Protein AF-A0A522UD66-F1 (afdb_monomer_lite)

Sequence (173 aa):
MNRLENFGANNTQENPAIEEVNELGNAEIRDMLASGNVVNEGDIITPEDFDAVRNRAAYLAANADTPVSTKSIILGAYVDRMEHIGKIGDEQLKAMSDEAIQSVYYVRNGYRLTDAEINMVRESNVPFSEWIKERASAKNGVKDVYVAVDKTENVIASGETPEDALKHAQGSR

Structure (mmCIF, N/CA/C/O backbone):
data_AF-A0A522UD66-F1
#
_entry.id   AF-A0A522UD66-F1
#
loop_
_atom_site.group_PDB
_atom_site.id
_atom_site.type_symbol
_atom_site.label_atom_id
_atom_site.label_alt_id
_atom_site.label_comp_id
_atom_site.label_asym_id
_atom_site.label_entity_id
_atom_site.label_seq_id
_atom_site.pdbx_PDB_ins_code
_atom_site.Cartn_x
_atom_site.Cartn_y
_atom_site.Cartn_z
_atom_site.occupancy
_atom_site.B_iso_or_equiv
_atom_site.auth_seq_id
_atom_site.auth_comp_id
_atom_site.auth_asym_id
_atom_site.auth_atom_id
_atom_site.pdbx_PDB_model_num
ATOM 1 N N . MET A 1 1 ? -8.951 -53.107 17.664 1.00 39.66 1 MET A N 1
ATOM 2 C CA . MET A 1 1 ? -7.810 -52.359 17.094 1.00 39.66 1 MET A CA 1
ATOM 3 C C . MET A 1 1 ? -8.338 -51.014 16.636 1.00 39.66 1 MET A C 1
ATOM 5 O O . MET A 1 1 ? -9.057 -50.965 15.650 1.00 39.66 1 MET A O 1
ATOM 9 N N . ASN A 1 2 ? -8.060 -49.963 17.407 1.00 40.09 2 ASN A N 1
ATOM 10 C CA . ASN A 1 2 ? -8.430 -48.589 17.079 1.00 40.09 2 ASN A CA 1
ATOM 11 C C . ASN A 1 2 ? -7.403 -48.021 16.094 1.00 40.09 2 ASN A C 1
ATOM 13 O O . ASN A 1 2 ? -6.212 -48.023 16.399 1.00 40.09 2 ASN A O 1
ATOM 17 N N . ARG A 1 3 ? -7.855 -47.505 14.951 1.00 41.53 3 ARG A N 1
ATOM 18 C CA . ARG A 1 3 ? -7.112 -46.509 14.174 1.00 41.53 3 ARG A CA 1
ATOM 19 C C . ARG A 1 3 ? -7.917 -45.220 14.228 1.00 41.53 3 ARG A C 1
ATOM 21 O O . ARG A 1 3 ? -8.869 -45.046 13.481 1.00 41.53 3 ARG A O 1
ATOM 28 N N . LEU A 1 4 ? -7.556 -44.369 15.183 1.00 45.88 4 LEU A N 1
ATOM 29 C CA . LEU A 1 4 ? -7.808 -42.940 15.085 1.00 45.88 4 LEU A CA 1
ATOM 30 C C . LEU A 1 4 ? -6.766 -42.416 14.099 1.00 45.88 4 LEU A C 1
ATOM 32 O O . LEU A 1 4 ? -5.570 -42.426 14.392 1.00 45.88 4 LEU A O 1
ATOM 36 N N . GLU A 1 5 ? -7.213 -42.056 12.903 1.00 45.75 5 GLU A N 1
ATOM 37 C CA . GLU A 1 5 ? -6.400 -41.290 11.973 1.00 45.75 5 GLU A CA 1
ATOM 38 C C . GLU A 1 5 ? -6.295 -39.871 12.529 1.00 45.75 5 GLU A C 1
ATOM 40 O O . GLU A 1 5 ? -7.250 -39.097 12.522 1.00 45.75 5 GLU A O 1
ATOM 45 N N . ASN A 1 6 ? -5.115 -39.577 13.074 1.00 38.38 6 ASN A N 1
ATOM 46 C CA . ASN A 1 6 ? -4.618 -38.228 13.291 1.00 38.38 6 ASN A CA 1
ATOM 47 C C . ASN A 1 6 ? -4.525 -37.560 11.911 1.00 38.38 6 ASN A C 1
ATOM 49 O O . ASN A 1 6 ? -3.497 -37.640 11.238 1.00 38.38 6 ASN A O 1
ATOM 53 N N . PHE A 1 7 ? -5.621 -36.946 11.464 1.00 41.59 7 PHE A N 1
ATOM 54 C CA . PHE A 1 7 ? -5.548 -35.951 10.406 1.00 41.59 7 PHE A CA 1
ATOM 55 C C . PHE A 1 7 ? -4.682 -34.810 10.921 1.00 41.59 7 PHE A C 1
ATOM 57 O O . PHE A 1 7 ? -4.890 -34.309 12.026 1.00 41.59 7 PHE A O 1
ATOM 64 N N . GLY A 1 8 ? -3.646 -34.516 10.139 1.00 35.25 8 GLY A N 1
ATOM 65 C CA . GLY A 1 8 ? -2.528 -33.673 10.509 1.00 35.25 8 GLY A CA 1
ATOM 66 C C . GLY A 1 8 ? -2.955 -32.405 11.229 1.00 35.25 8 GLY A C 1
ATOM 67 O O . GLY A 1 8 ? -3.799 -31.649 10.749 1.00 35.25 8 GLY A O 1
ATOM 68 N N . ALA A 1 9 ? -2.295 -32.159 12.357 1.00 37.31 9 ALA A N 1
ATOM 69 C CA . ALA A 1 9 ? -2.017 -30.809 12.795 1.00 37.31 9 ALA A CA 1
ATOM 70 C C . ALA A 1 9 ? -1.326 -30.104 11.620 1.00 37.31 9 ALA A C 1
ATOM 72 O O . ALA A 1 9 ? -0.122 -30.255 11.408 1.00 37.31 9 ALA A O 1
ATOM 73 N N . ASN A 1 10 ? -2.113 -29.415 10.794 1.00 39.28 10 ASN A N 1
ATOM 74 C CA . ASN A 1 10 ? -1.576 -28.407 9.904 1.00 39.28 10 ASN A CA 1
ATOM 75 C C . ASN A 1 10 ? -0.857 -27.430 10.822 1.00 39.28 10 ASN A C 1
ATOM 77 O O . ASN A 1 10 ? -1.490 -26.812 11.673 1.00 39.28 10 ASN A O 1
ATOM 81 N N . ASN A 1 11 ? 0.467 -27.382 10.690 1.00 40.72 11 ASN A N 1
ATOM 82 C CA . ASN A 1 11 ? 1.321 -26.358 11.260 1.00 40.72 11 ASN A CA 1
ATOM 83 C C . ASN A 1 11 ? 0.743 -24.986 10.884 1.00 40.72 11 ASN A C 1
ATOM 85 O O . ASN A 1 11 ? 1.100 -24.414 9.857 1.00 40.72 11 ASN A O 1
ATOM 89 N N . THR A 1 12 ? -0.139 -24.446 11.718 1.00 43.19 12 THR A N 1
ATOM 90 C CA . THR A 1 12 ? -0.270 -23.011 11.907 1.00 43.19 12 THR A CA 1
ATOM 91 C C . THR A 1 12 ? 1.040 -22.575 12.544 1.00 43.19 12 THR A C 1
ATOM 93 O O . THR A 1 12 ? 1.159 -22.479 13.760 1.00 43.19 12 THR A O 1
ATOM 96 N N . GLN A 1 13 ? 2.068 -22.349 11.721 1.00 45.62 13 GLN A N 1
ATOM 97 C CA . GLN A 1 13 ? 2.941 -21.227 12.024 1.00 45.62 13 GLN A CA 1
ATOM 98 C C . GLN A 1 13 ? 2.007 -20.022 11.994 1.00 45.62 13 GLN A C 1
ATOM 100 O O . GLN A 1 13 ? 1.662 -19.535 10.919 1.00 45.62 13 GLN A O 1
ATOM 105 N N . GLU A 1 14 ? 1.478 -19.646 13.157 1.00 50.03 14 GLU A N 1
ATOM 106 C CA . GLU A 1 14 ? 0.782 -18.379 13.316 1.00 50.03 14 GLU A CA 1
ATOM 107 C C . GLU A 1 14 ? 1.757 -17.324 12.808 1.00 50.03 14 GLU A C 1
ATOM 109 O O . GLU A 1 14 ? 2.860 -17.162 13.331 1.00 50.03 14 GLU A O 1
ATOM 114 N N . ASN A 1 15 ? 1.419 -16.719 11.669 1.00 57.81 15 ASN A N 1
ATOM 115 C CA . ASN A 1 15 ? 2.206 -15.630 11.127 1.00 57.81 15 ASN A CA 1
ATOM 116 C C . ASN A 1 15 ? 2.260 -14.573 12.243 1.00 57.81 15 ASN A C 1
ATOM 118 O O . ASN A 1 15 ? 1.189 -14.136 12.659 1.00 57.81 15 ASN A O 1
ATOM 122 N N . PRO A 1 16 ? 3.442 -14.182 12.755 1.00 63.75 16 PRO A N 1
ATOM 123 C CA . PRO A 1 16 ? 3.550 -13.283 13.908 1.00 63.75 16 PRO A CA 1
ATOM 124 C C . PRO A 1 16 ? 2.826 -11.946 13.687 1.00 63.75 16 PRO A C 1
ATOM 126 O O . PRO A 1 16 ? 2.375 -11.322 14.641 1.00 63.75 16 PRO A O 1
ATOM 129 N N . ALA A 1 17 ? 2.616 -11.549 12.426 1.00 60.47 17 ALA A N 1
ATOM 130 C CA . ALA A 1 17 ? 1.790 -10.398 12.077 1.00 60.47 17 ALA A CA 1
ATOM 131 C C . ALA A 1 17 ? 0.301 -10.561 12.457 1.00 60.47 17 ALA A C 1
ATOM 133 O O . ALA A 1 17 ? -0.381 -9.566 12.666 1.00 60.47 17 ALA A O 1
ATOM 134 N N . ILE A 1 18 ? -0.235 -11.784 12.544 1.00 62.56 18 ILE A N 1
ATOM 135 C CA . ILE A 1 18 ? -1.624 -12.051 12.963 1.00 62.56 18 ILE A CA 1
ATOM 136 C C . ILE A 1 18 ? -1.801 -11.747 14.451 1.00 62.56 18 ILE A C 1
ATOM 138 O O . ILE A 1 18 ? -2.767 -11.079 14.816 1.00 62.56 18 ILE A O 1
ATOM 142 N N . GLU A 1 19 ? -0.892 -12.237 15.300 1.00 68.56 19 GLU A N 1
ATOM 143 C CA . GLU A 1 19 ? -0.909 -11.938 16.737 1.00 68.56 19 GLU A CA 1
ATOM 144 C C . GLU A 1 19 ? -0.737 -10.434 16.960 1.00 68.56 19 GLU A C 1
ATOM 146 O O . GLU A 1 19 ? -1.572 -9.820 17.619 1.00 68.56 19 GLU A O 1
ATOM 151 N N . GLU A 1 20 ? 0.245 -9.822 16.290 1.00 72.94 20 GLU A N 1
ATOM 152 C CA . GLU A 1 20 ? 0.493 -8.382 16.377 1.00 72.94 20 GLU A CA 1
ATOM 153 C C . GLU A 1 20 ? -0.749 -7.568 15.971 1.00 72.94 20 GLU A C 1
ATOM 155 O O . GLU A 1 20 ? -1.203 -6.727 16.737 1.00 72.94 20 GLU A O 1
ATOM 160 N N . VAL A 1 21 ? -1.386 -7.863 14.827 1.00 73.50 21 VAL A N 1
ATOM 161 C CA . VAL A 1 21 ? -2.607 -7.161 14.375 1.00 73.50 21 VAL A CA 1
ATOM 162 C C . VAL A 1 21 ? -3.761 -7.275 15.376 1.00 73.50 21 VAL A C 1
ATOM 164 O O . VAL A 1 21 ? -4.533 -6.326 15.526 1.00 73.50 21 VAL A O 1
ATOM 167 N N . ASN A 1 22 ? -3.912 -8.423 16.039 1.00 73.50 22 ASN A N 1
ATOM 168 C CA . ASN A 1 22 ? -4.993 -8.638 17.000 1.00 73.50 22 ASN A CA 1
ATOM 169 C C . ASN A 1 22 ? -4.776 -7.883 18.319 1.00 73.50 22 ASN A C 1
ATOM 171 O O . ASN A 1 22 ? -5.758 -7.543 18.984 1.00 73.50 22 ASN A O 1
ATOM 175 N N . GLU A 1 23 ? -3.521 -7.616 18.678 1.00 81.62 23 GLU A N 1
ATOM 176 C CA . GLU A 1 23 ? -3.138 -6.888 19.890 1.00 81.62 23 GLU A CA 1
ATOM 177 C C . GLU A 1 23 ? -3.164 -5.362 19.713 1.00 81.62 23 GLU A C 1
ATOM 179 O O . GLU A 1 23 ? -3.300 -4.643 20.706 1.00 81.62 23 GLU A O 1
ATOM 184 N N . LEU A 1 24 ? -3.104 -4.860 18.472 1.00 79.00 24 LEU A N 1
ATOM 185 C CA . LEU A 1 24 ? -3.078 -3.423 18.192 1.00 79.00 24 LEU A CA 1
ATOM 186 C C . LEU A 1 24 ? -4.365 -2.699 18.619 1.00 79.00 24 LEU A C 1
ATOM 188 O O . LEU A 1 24 ? -5.487 -3.024 18.211 1.00 79.00 24 LEU A O 1
ATOM 192 N N . GLY A 1 25 ? -4.182 -1.622 19.378 1.00 78.75 25 GLY A N 1
ATOM 193 C CA . GLY A 1 25 ? -5.220 -0.658 19.712 1.00 78.75 25 GLY A CA 1
ATOM 194 C C . GLY A 1 25 ? -5.491 0.358 18.595 1.00 78.75 25 GLY A C 1
ATOM 195 O O . GLY A 1 25 ? -4.730 0.526 17.643 1.00 78.75 25 GLY A O 1
ATOM 196 N N . ASN A 1 26 ? -6.585 1.114 18.742 1.00 77.50 26 ASN A N 1
ATOM 197 C CA . ASN A 1 26 ? -6.976 2.160 17.786 1.00 77.50 26 ASN A CA 1
ATOM 198 C C . ASN A 1 26 ? -5.904 3.247 17.609 1.00 77.50 26 ASN A C 1
ATOM 200 O O . ASN A 1 26 ? -5.644 3.666 16.484 1.00 77.50 26 ASN A O 1
ATOM 204 N N . ALA A 1 27 ? -5.244 3.649 18.699 1.00 81.88 27 ALA A N 1
ATOM 205 C CA . ALA A 1 27 ? -4.172 4.639 18.657 1.00 81.88 27 ALA A CA 1
ATOM 206 C C . ALA A 1 27 ? -2.972 4.162 17.820 1.00 81.88 27 ALA A C 1
ATOM 208 O O . ALA A 1 27 ? -2.490 4.901 16.971 1.00 81.88 27 ALA A O 1
ATOM 209 N N . GLU A 1 28 ? -2.546 2.909 17.987 1.00 84.12 28 GLU A N 1
ATOM 210 C CA . GLU A 1 28 ? -1.379 2.365 17.283 1.00 84.12 28 GLU A CA 1
ATOM 211 C C . GLU A 1 28 ? -1.656 2.188 15.787 1.00 84.12 28 GLU A C 1
ATOM 213 O O . GLU A 1 28 ? -0.841 2.584 14.955 1.00 84.12 28 GLU A O 1
ATOM 218 N N . ILE A 1 29 ? -2.841 1.675 15.424 1.00 81.56 29 ILE A N 1
ATOM 219 C CA . ILE A 1 29 ? -3.263 1.608 14.016 1.00 81.56 29 ILE A CA 1
ATOM 220 C C . ILE A 1 29 ? -3.309 3.016 13.415 1.00 81.56 29 ILE A C 1
ATOM 222 O O . ILE A 1 29 ? -2.828 3.223 12.301 1.00 81.56 29 ILE A O 1
ATOM 226 N N . ARG A 1 30 ? -3.839 4.005 14.144 1.00 83.75 30 ARG A N 1
ATOM 227 C CA . ARG A 1 30 ? -3.873 5.393 13.675 1.00 83.75 30 ARG A CA 1
ATOM 228 C C . ARG A 1 30 ? -2.470 5.941 13.419 1.00 83.75 30 ARG A C 1
ATOM 230 O O . ARG A 1 30 ? -2.260 6.535 12.365 1.00 83.75 30 ARG A O 1
ATOM 237 N N . ASP A 1 31 ? -1.526 5.725 14.328 1.00 86.00 31 ASP A N 1
ATOM 238 C CA . ASP A 1 31 ? -0.147 6.199 14.177 1.00 86.00 31 ASP A CA 1
ATOM 239 C C . ASP A 1 31 ? 0.538 5.563 12.958 1.00 86.00 31 ASP A C 1
ATOM 241 O O . ASP A 1 31 ? 1.202 6.249 12.172 1.00 86.00 31 ASP A O 1
ATOM 245 N N . MET A 1 32 ? 0.309 4.264 12.727 1.00 86.56 32 MET A N 1
ATOM 246 C CA . MET A 1 32 ? 0.800 3.577 11.530 1.00 86.56 32 MET A CA 1
ATOM 247 C C . MET A 1 32 ? 0.226 4.189 10.245 1.00 86.56 32 MET A C 1
ATOM 249 O O . MET A 1 32 ? 0.979 4.444 9.301 1.00 86.56 32 MET A O 1
ATOM 253 N N . LEU A 1 33 ? -1.077 4.475 10.212 1.00 86.88 33 LEU A N 1
ATOM 254 C CA . LEU A 1 33 ? -1.744 5.090 9.060 1.00 86.88 33 LEU A CA 1
ATOM 255 C C . LEU A 1 33 ? -1.297 6.541 8.827 1.00 86.88 33 LEU A C 1
ATOM 257 O O . LEU A 1 33 ? -1.083 6.943 7.681 1.00 86.88 33 LEU A O 1
ATOM 261 N N . ALA A 1 34 ? -1.099 7.307 9.901 1.00 87.19 34 ALA A N 1
ATOM 262 C CA . ALA A 1 34 ? -0.601 8.677 9.840 1.00 87.19 34 ALA A CA 1
ATOM 263 C C . ALA A 1 34 ? 0.825 8.735 9.279 1.00 87.19 34 ALA A C 1
ATOM 265 O O . ALA A 1 34 ? 1.119 9.555 8.412 1.00 87.19 34 ALA A O 1
ATOM 266 N N . SER A 1 35 ? 1.697 7.801 9.678 1.00 82.31 35 SER A N 1
ATOM 267 C CA . SER A 1 35 ? 3.057 7.712 9.126 1.00 82.31 35 SER A CA 1
ATOM 268 C C . SER A 1 35 ? 3.089 7.414 7.617 1.00 82.31 35 SER A C 1
ATOM 270 O O . SER A 1 35 ? 4.042 7.777 6.932 1.00 82.31 35 SER A O 1
ATOM 272 N N . GLY A 1 36 ? 2.041 6.774 7.086 1.00 79.44 36 GLY A N 1
ATOM 273 C CA . GLY A 1 36 ? 1.864 6.527 5.653 1.00 79.44 36 GLY A CA 1
ATOM 274 C C . GLY A 1 36 ? 1.251 7.701 4.879 1.00 79.44 36 GLY A C 1
ATOM 275 O O . GLY A 1 36 ? 1.032 7.580 3.675 1.00 79.44 36 GLY A O 1
ATOM 276 N N . ASN A 1 37 ? 0.941 8.816 5.550 1.00 85.38 37 ASN A N 1
ATOM 277 C CA . ASN A 1 37 ? 0.128 9.907 5.006 1.00 85.38 37 ASN A CA 1
ATOM 278 C C . ASN A 1 37 ? -1.237 9.419 4.470 1.00 85.38 37 ASN A C 1
ATOM 280 O O . ASN A 1 37 ? -1.755 9.936 3.483 1.00 85.38 37 ASN A O 1
ATOM 284 N N . VAL A 1 38 ? -1.787 8.368 5.091 1.00 83.19 38 VAL A N 1
ATOM 285 C CA . VAL A 1 38 ? -3.073 7.759 4.709 1.00 83.19 38 VAL A CA 1
ATOM 286 C C . VAL A 1 38 ? -4.223 8.341 5.534 1.00 83.19 38 VAL A C 1
ATOM 288 O O . VAL A 1 38 ? -5.360 8.386 5.074 1.00 83.19 38 VAL A O 1
ATOM 291 N N . VAL A 1 39 ? -3.916 8.808 6.745 1.00 83.50 39 VAL A N 1
ATOM 292 C CA . VAL A 1 39 ? -4.841 9.461 7.675 1.00 83.50 39 VAL A CA 1
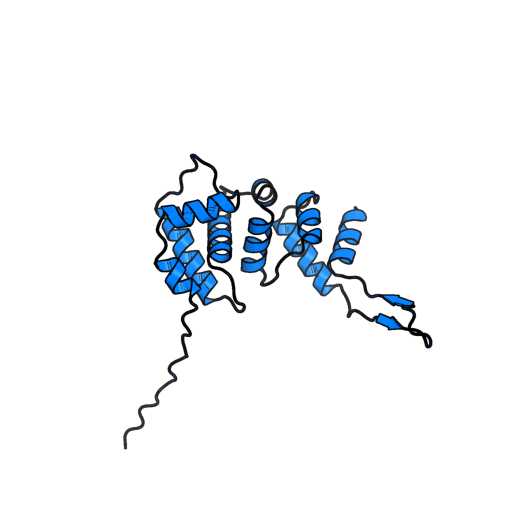ATOM 293 C C . VAL A 1 39 ? -4.183 10.742 8.175 1.00 83.50 39 VAL A C 1
ATOM 295 O O . VAL A 1 39 ? -3.027 10.718 8.590 1.00 83.50 39 VAL A O 1
ATOM 298 N N . ASN A 1 40 ? -4.918 11.848 8.166 1.00 76.75 40 ASN A N 1
ATOM 299 C CA . ASN A 1 40 ? -4.464 13.141 8.663 1.00 76.75 40 ASN A CA 1
ATOM 300 C C . ASN A 1 40 ? -4.920 13.394 10.106 1.00 76.75 40 ASN A C 1
ATOM 302 O O . ASN A 1 40 ? -5.820 12.745 10.654 1.00 76.75 40 ASN A O 1
ATOM 306 N N . GLU A 1 41 ? -4.303 14.383 10.746 1.00 68.25 41 GLU A N 1
ATOM 307 C CA . GLU A 1 41 ? -4.780 14.895 12.027 1.00 68.25 41 GLU A CA 1
ATOM 308 C C . GLU A 1 41 ? -6.220 15.425 11.878 1.00 68.25 41 GLU A C 1
ATOM 310 O O . GLU A 1 41 ? -6.512 16.223 10.992 1.00 68.25 41 GLU A O 1
ATOM 315 N N . GLY A 1 42 ? -7.140 14.938 12.719 1.00 64.62 42 GLY A N 1
ATOM 316 C CA . GLY A 1 42 ? -8.569 15.273 12.651 1.00 64.62 42 GLY A CA 1
ATOM 317 C C . GLY A 1 42 ? -9.452 14.287 11.875 1.00 64.62 42 GLY A C 1
ATOM 318 O O . GLY A 1 42 ? -10.668 14.305 12.069 1.00 64.62 42 GLY A O 1
ATOM 319 N N . ASP A 1 43 ? -8.883 13.374 11.081 1.00 72.94 43 ASP A N 1
ATOM 320 C CA . ASP A 1 43 ? -9.675 12.342 10.400 1.00 72.94 43 ASP A CA 1
ATOM 321 C C . ASP A 1 43 ? -10.304 11.376 11.414 1.00 72.94 43 ASP A C 1
ATOM 323 O O . ASP A 1 43 ? -9.624 10.866 12.309 1.00 72.94 43 ASP A O 1
ATOM 327 N N . ILE A 1 44 ? -11.602 11.094 11.275 1.00 73.19 44 ILE A N 1
ATOM 328 C CA . ILE A 1 44 ? -12.326 10.178 12.163 1.00 73.19 44 ILE A CA 1
ATOM 329 C C . ILE A 1 44 ? -12.256 8.758 11.593 1.00 73.19 44 ILE A C 1
ATOM 331 O O . ILE A 1 44 ? -12.880 8.459 10.574 1.00 73.19 44 ILE A O 1
ATOM 335 N N . ILE A 1 45 ? -11.551 7.867 12.296 1.00 78.44 45 ILE A N 1
ATOM 336 C CA . ILE A 1 45 ? -11.658 6.417 12.091 1.00 78.44 45 ILE A CA 1
ATOM 337 C C . ILE A 1 45 ? -12.777 5.928 13.004 1.00 78.44 45 ILE A C 1
ATOM 339 O O . ILE A 1 45 ? -12.642 5.943 14.229 1.00 78.44 45 ILE A O 1
ATOM 343 N N . THR A 1 46 ? -13.909 5.547 12.417 1.00 83.19 46 THR A N 1
ATOM 344 C CA . THR A 1 46 ? -15.037 5.040 13.202 1.00 83.19 46 THR A CA 1
ATOM 345 C C . THR A 1 46 ? -14.681 3.686 13.832 1.00 83.19 46 THR A C 1
ATOM 347 O O . THR A 1 46 ? -13.831 2.974 13.294 1.00 83.19 46 THR A O 1
ATOM 350 N N . PRO A 1 47 ? -15.323 3.280 14.944 1.00 83.75 47 PRO A N 1
ATOM 351 C CA . PRO A 1 47 ? -15.128 1.940 15.501 1.00 83.75 47 PRO A CA 1
ATOM 352 C C . PRO A 1 47 ? -15.412 0.822 14.486 1.00 83.75 47 PRO A C 1
ATOM 354 O O . PRO A 1 47 ? -14.681 -0.160 14.437 1.00 83.75 47 PRO A O 1
ATOM 357 N N . GLU A 1 48 ? -16.420 1.006 13.628 1.00 85.56 48 GLU A N 1
ATOM 358 C CA . GLU A 1 48 ? -16.747 0.060 12.555 1.00 85.56 48 GLU A CA 1
ATOM 359 C C . GLU A 1 48 ? -15.609 -0.056 11.534 1.00 85.56 48 GLU A C 1
ATOM 361 O O . GLU A 1 48 ? -15.218 -1.160 11.158 1.00 85.56 48 GLU A O 1
ATOM 366 N N . ASP A 1 49 ? -15.052 1.078 11.100 1.00 83.38 49 ASP A N 1
ATOM 367 C CA . ASP A 1 49 ? -13.922 1.083 10.172 1.00 83.38 49 ASP A CA 1
ATOM 368 C C . ASP A 1 49 ? -12.683 0.461 10.819 1.00 83.38 49 ASP A C 1
ATOM 370 O O . ASP A 1 49 ? -11.986 -0.316 10.175 1.00 83.38 49 ASP A O 1
ATOM 374 N N . PHE A 1 50 ? -12.439 0.737 12.101 1.00 84.88 50 PHE A N 1
ATOM 375 C CA . PHE A 1 50 ? -11.354 0.120 12.860 1.00 84.88 50 PHE A CA 1
ATOM 376 C C . PHE A 1 50 ? -11.480 -1.411 12.902 1.00 84.88 50 PHE A C 1
ATOM 378 O O . PHE A 1 50 ? -10.536 -2.113 12.535 1.00 84.88 50 PHE A O 1
ATOM 385 N N . ASP A 1 51 ? -12.650 -1.936 13.275 1.00 85.00 51 ASP A N 1
ATOM 386 C CA . ASP A 1 51 ? -12.887 -3.382 13.317 1.00 85.00 51 ASP A CA 1
ATOM 387 C C . ASP A 1 51 ? -12.781 -4.017 11.922 1.00 85.00 51 ASP A C 1
ATOM 389 O O . ASP A 1 51 ? -12.199 -5.095 11.771 1.00 85.00 51 ASP A O 1
ATOM 393 N N . ALA A 1 52 ? -13.292 -3.345 10.885 1.00 87.00 52 ALA A N 1
ATOM 394 C CA . ALA A 1 52 ? -13.185 -3.808 9.505 1.00 87.00 52 ALA A CA 1
ATOM 395 C C . ALA A 1 52 ? -11.724 -3.884 9.037 1.00 87.00 52 ALA A C 1
ATOM 397 O O . ALA A 1 52 ? -11.329 -4.881 8.428 1.00 87.00 52 ALA A O 1
ATOM 398 N N . VAL A 1 53 ? -10.913 -2.870 9.355 1.00 88.50 53 VAL A N 1
ATOM 399 C CA . VAL A 1 53 ? -9.483 -2.837 9.023 1.00 88.50 53 VAL A CA 1
ATOM 400 C C . VAL A 1 53 ? -8.728 -3.929 9.758 1.00 88.50 53 VAL A C 1
ATOM 402 O O . VAL A 1 53 ? -7.988 -4.665 9.113 1.00 88.50 53 VAL A O 1
ATOM 405 N N . ARG A 1 54 ? -8.953 -4.110 11.063 1.00 86.19 54 ARG A N 1
ATOM 406 C CA . ARG A 1 54 ? -8.298 -5.176 11.833 1.00 86.19 54 ARG A CA 1
ATOM 407 C C . ARG A 1 54 ? -8.645 -6.563 11.287 1.00 86.19 54 ARG A C 1
ATOM 409 O O . ARG A 1 54 ? -7.754 -7.371 11.047 1.00 86.19 54 ARG A O 1
ATOM 416 N N . ASN A 1 55 ? -9.925 -6.828 11.022 1.00 86.31 55 ASN A N 1
ATOM 417 C CA . ASN A 1 55 ? -10.365 -8.117 10.478 1.00 86.31 55 ASN A CA 1
ATOM 418 C C . ASN A 1 55 ? -9.775 -8.375 9.085 1.00 86.31 55 ASN A C 1
ATOM 420 O O . ASN A 1 55 ? -9.337 -9.487 8.781 1.00 86.31 55 ASN A O 1
ATOM 424 N N . ARG A 1 56 ? -9.733 -7.343 8.235 1.00 87.62 56 ARG A N 1
ATOM 425 C CA . ARG A 1 56 ? -9.124 -7.435 6.906 1.00 87.62 56 ARG A CA 1
ATOM 426 C C . ARG A 1 56 ? -7.613 -7.641 6.997 1.00 87.62 56 ARG A C 1
ATOM 428 O O . ARG A 1 56 ? -7.088 -8.468 6.261 1.00 87.62 56 ARG A O 1
ATOM 435 N N . ALA A 1 57 ? -6.936 -6.952 7.908 1.00 86.88 57 ALA A N 1
ATOM 436 C CA . ALA A 1 57 ? -5.512 -7.105 8.169 1.00 86.88 57 ALA A CA 1
ATOM 437 C C . ALA A 1 57 ? -5.172 -8.527 8.637 1.00 86.88 57 ALA A C 1
ATOM 439 O O . ALA A 1 57 ? -4.294 -9.158 8.056 1.00 86.88 57 ALA A O 1
ATOM 440 N N . ALA A 1 58 ? -5.922 -9.081 9.593 1.00 84.31 58 ALA A N 1
ATOM 441 C CA . ALA A 1 58 ? -5.742 -10.458 10.050 1.00 84.31 58 ALA A CA 1
ATOM 442 C C . ALA A 1 58 ? -5.949 -11.471 8.910 1.00 84.31 58 ALA A C 1
ATOM 444 O O . ALA A 1 58 ? -5.160 -12.402 8.744 1.00 84.31 58 ALA A O 1
ATOM 445 N N . TYR A 1 59 ? -6.968 -11.256 8.068 1.00 85.31 59 TYR A N 1
ATOM 446 C CA . TYR A 1 59 ? -7.184 -12.072 6.873 1.00 85.31 59 TYR A CA 1
ATOM 447 C C . TYR A 1 59 ? -6.004 -11.986 5.894 1.00 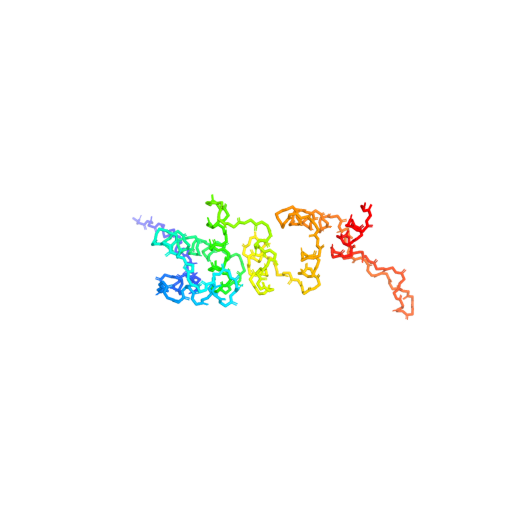85.31 59 TYR A C 1
ATOM 449 O O . TYR A 1 59 ? -5.529 -13.015 5.417 1.00 85.31 59 TYR A O 1
ATOM 457 N N . LEU A 1 60 ? -5.515 -10.781 5.594 1.00 83.69 60 LEU A N 1
ATOM 458 C CA . LEU A 1 60 ? -4.383 -10.577 4.687 1.00 83.69 60 LEU A CA 1
ATOM 459 C C . LEU A 1 60 ? -3.100 -11.211 5.238 1.00 83.69 60 LEU A C 1
ATOM 461 O O . LEU A 1 60 ? -2.388 -11.871 4.492 1.00 83.69 60 LEU A O 1
ATOM 465 N N . ALA A 1 61 ? -2.844 -11.085 6.542 1.00 83.81 61 ALA A N 1
ATOM 466 C CA . ALA A 1 61 ? -1.712 -11.715 7.215 1.00 83.81 61 ALA A CA 1
ATOM 467 C C . ALA A 1 61 ? -1.762 -13.252 7.123 1.00 83.81 61 ALA A C 1
ATOM 469 O O . ALA A 1 61 ? -0.744 -13.891 6.862 1.00 83.81 61 ALA A O 1
ATOM 470 N N . ALA A 1 62 ? -2.946 -13.849 7.290 1.00 80.62 62 ALA A N 1
ATOM 471 C CA . ALA A 1 62 ? -3.139 -15.298 7.213 1.00 80.62 62 ALA A CA 1
ATOM 472 C C . ALA A 1 62 ? -3.010 -15.876 5.795 1.00 80.62 62 ALA A C 1
ATOM 474 O O . ALA A 1 62 ? -2.717 -17.059 5.649 1.00 80.62 62 ALA A O 1
ATOM 475 N N . ASN A 1 63 ? -3.232 -15.059 4.762 1.00 79.44 63 ASN A N 1
ATOM 476 C CA . ASN A 1 63 ? -3.185 -15.478 3.357 1.00 79.44 63 ASN A CA 1
ATOM 477 C C . ASN A 1 63 ? -1.951 -14.938 2.615 1.00 79.44 63 ASN A C 1
ATOM 479 O O . ASN A 1 63 ? -1.881 -15.023 1.391 1.00 79.44 63 ASN A O 1
ATOM 483 N N . ALA A 1 64 ? -0.993 -14.347 3.329 1.00 73.38 64 ALA A N 1
ATOM 484 C CA . ALA A 1 64 ? 0.222 -13.831 2.725 1.00 73.38 64 ALA A CA 1
ATOM 485 C C . ALA A 1 64 ? 1.201 -14.976 2.420 1.00 73.38 64 ALA A C 1
ATOM 487 O O . ALA A 1 64 ? 1.789 -15.558 3.329 1.00 73.38 64 ALA A O 1
ATOM 488 N N . ASP A 1 65 ? 1.432 -15.246 1.134 1.00 69.75 65 ASP A N 1
ATOM 489 C CA . ASP A 1 65 ? 2.420 -16.240 0.677 1.00 69.75 65 ASP A CA 1
ATOM 490 C C . ASP A 1 65 ? 3.877 -15.803 0.930 1.00 69.75 65 ASP A C 1
ATOM 492 O O . ASP A 1 65 ? 4.809 -16.607 0.879 1.00 69.75 65 ASP A O 1
ATOM 496 N N . THR A 1 66 ? 4.091 -14.513 1.193 1.00 69.25 66 THR A N 1
ATOM 497 C CA . THR A 1 66 ? 5.406 -13.916 1.447 1.00 69.25 66 THR A CA 1
ATOM 498 C C . THR A 1 66 ? 5.396 -13.115 2.745 1.00 69.25 66 THR A C 1
ATOM 500 O O . THR A 1 66 ? 4.368 -12.515 3.051 1.00 69.25 66 THR A O 1
ATOM 503 N N . PRO A 1 67 ? 6.519 -13.016 3.480 1.00 73.69 67 PRO A N 1
ATOM 504 C CA . PRO A 1 67 ? 6.589 -12.197 4.687 1.00 73.69 67 PRO A CA 1
ATOM 505 C C . PRO A 1 67 ? 6.236 -10.729 4.407 1.00 73.69 67 PRO A C 1
ATOM 507 O O . PRO A 1 67 ? 6.945 -10.033 3.680 1.00 73.69 67 PRO A O 1
ATOM 510 N N . VAL A 1 68 ? 5.153 -10.246 5.015 1.00 78.06 68 VAL A N 1
ATOM 511 C CA . VAL A 1 68 ? 4.710 -8.849 4.934 1.00 78.06 68 VAL A CA 1
ATOM 512 C C . VAL A 1 68 ? 4.749 -8.240 6.329 1.00 78.06 68 VAL A C 1
ATOM 514 O O . VAL A 1 68 ? 4.389 -8.899 7.299 1.00 78.06 68 VAL A O 1
ATOM 517 N N . SER A 1 69 ? 5.202 -6.990 6.445 1.00 84.69 69 SER A N 1
ATOM 518 C CA . SER A 1 69 ? 5.190 -6.297 7.733 1.00 84.69 69 SER A CA 1
ATOM 519 C C . SER A 1 69 ? 3.761 -5.958 8.158 1.00 84.69 69 SER A C 1
ATOM 521 O O . SER A 1 69 ? 2.908 -5.637 7.326 1.00 84.69 69 SER A O 1
ATOM 523 N N . THR A 1 70 ? 3.529 -5.944 9.468 1.00 85.31 70 THR A N 1
ATOM 524 C CA . THR A 1 70 ? 2.259 -5.540 10.085 1.00 85.31 70 THR A CA 1
ATOM 525 C C . THR A 1 70 ? 1.801 -4.170 9.594 1.00 85.31 70 THR A C 1
ATOM 527 O O . THR A 1 70 ? 0.665 -4.018 9.152 1.00 85.31 70 THR A O 1
ATOM 530 N N . LYS A 1 71 ? 2.718 -3.195 9.524 1.00 85.50 71 LYS A N 1
ATOM 531 C CA . LYS A 1 71 ? 2.439 -1.867 8.958 1.00 85.50 71 LYS A CA 1
ATOM 532 C C . LYS A 1 71 ? 1.913 -1.941 7.521 1.00 85.50 71 LYS A C 1
ATOM 534 O O . LYS A 1 71 ? 0.918 -1.292 7.209 1.00 85.50 71 LYS A O 1
ATOM 539 N N . SER A 1 72 ? 2.540 -2.733 6.646 1.00 86.44 72 SER A N 1
ATOM 540 C CA . SER A 1 72 ? 2.087 -2.848 5.257 1.00 86.44 72 SER A CA 1
ATOM 541 C C . SER A 1 72 ? 0.707 -3.495 5.157 1.00 86.44 72 SER A C 1
ATOM 543 O O . SER A 1 72 ? -0.124 -3.025 4.383 1.00 86.44 72 SER A O 1
ATOM 545 N N . ILE A 1 73 ? 0.444 -4.521 5.971 1.00 87.88 73 ILE A N 1
ATOM 546 C CA . ILE A 1 73 ? -0.860 -5.188 6.061 1.00 87.88 73 ILE A CA 1
ATOM 547 C C . ILE A 1 73 ? -1.946 -4.209 6.531 1.00 87.88 73 ILE A C 1
ATOM 549 O O . ILE A 1 73 ? -3.010 -4.149 5.918 1.00 87.88 73 ILE A O 1
ATOM 553 N N . ILE A 1 74 ? -1.674 -3.416 7.572 1.00 89.31 74 ILE A N 1
ATOM 554 C CA . ILE A 1 74 ? -2.601 -2.405 8.102 1.00 89.31 74 ILE A CA 1
ATOM 555 C C . ILE A 1 74 ? -2.900 -1.325 7.057 1.00 89.31 74 ILE A C 1
ATOM 557 O O . ILE A 1 74 ? -4.067 -1.001 6.832 1.00 89.31 74 ILE A O 1
ATOM 561 N N . LEU A 1 75 ? -1.872 -0.807 6.374 1.00 89.81 75 LEU A N 1
ATOM 562 C CA . LEU A 1 75 ? -2.039 0.173 5.296 1.00 89.81 75 LEU A CA 1
ATOM 563 C C . LEU A 1 75 ? -2.895 -0.397 4.156 1.00 89.81 75 LEU A C 1
ATOM 565 O O . LEU A 1 75 ? -3.865 0.235 3.743 1.00 89.81 75 LEU A O 1
ATOM 569 N N . GLY A 1 76 ? -2.591 -1.613 3.692 1.00 88.19 76 GLY A N 1
ATOM 570 C CA . GLY A 1 76 ? -3.374 -2.292 2.657 1.00 88.19 76 GLY A CA 1
ATOM 571 C C . GLY A 1 76 ? -4.830 -2.528 3.071 1.00 88.19 76 GLY A C 1
ATOM 572 O O . GLY A 1 76 ? -5.745 -2.225 2.308 1.00 88.19 76 GLY A O 1
ATOM 573 N N . ALA A 1 77 ? -5.060 -3.000 4.298 1.00 89.75 77 ALA A N 1
ATOM 574 C CA . ALA A 1 77 ? -6.395 -3.245 4.839 1.00 89.75 77 ALA A CA 1
ATOM 575 C C . ALA A 1 77 ? -7.233 -1.964 4.968 1.00 89.75 77 ALA A C 1
ATOM 577 O O . ALA A 1 77 ? -8.427 -1.972 4.660 1.00 89.75 77 ALA A O 1
ATOM 578 N N . TYR A 1 78 ? -6.614 -0.863 5.405 1.00 90.62 78 TYR A N 1
ATOM 579 C CA . TYR A 1 78 ? -7.273 0.437 5.503 1.00 90.62 78 TYR A CA 1
ATOM 580 C C . TYR A 1 78 ? -7.686 0.969 4.139 1.00 90.62 78 TYR A C 1
ATOM 582 O O . TYR A 1 78 ? -8.835 1.370 3.954 1.00 90.62 78 TYR A O 1
ATOM 590 N N . VAL A 1 79 ? -6.776 0.923 3.170 1.00 87.88 79 VAL A N 1
ATOM 591 C CA . VAL A 1 79 ? -7.060 1.385 1.814 1.00 87.88 79 VAL A CA 1
ATOM 592 C C . VAL A 1 79 ? -8.155 0.542 1.156 1.00 87.88 79 VAL A C 1
ATOM 594 O O . VAL A 1 79 ? -9.105 1.119 0.633 1.00 87.88 79 VAL A O 1
ATOM 597 N N . ASP A 1 80 ? -8.101 -0.792 1.268 1.00 86.75 80 ASP A N 1
ATOM 598 C CA . ASP A 1 80 ? -9.172 -1.691 0.802 1.00 86.75 80 ASP A CA 1
ATOM 599 C C . ASP A 1 80 ? -10.540 -1.293 1.395 1.00 86.75 80 ASP A C 1
ATOM 601 O O . ASP A 1 80 ? -11.542 -1.213 0.679 1.00 86.75 80 ASP A O 1
ATOM 605 N N . ARG A 1 81 ? -10.598 -1.020 2.710 1.00 87.94 81 ARG A N 1
ATOM 606 C CA . ARG A 1 81 ? -11.837 -0.601 3.384 1.00 87.94 81 ARG A CA 1
ATOM 607 C C . ARG A 1 81 ? -12.332 0.744 2.860 1.00 87.94 81 ARG A C 1
ATOM 609 O O . ARG A 1 81 ? -13.521 0.872 2.577 1.00 87.94 81 ARG A O 1
ATOM 616 N N . MET A 1 82 ? -11.454 1.736 2.748 1.00 86.88 82 MET A N 1
ATOM 617 C CA . MET A 1 82 ? -11.835 3.093 2.357 1.00 86.88 82 MET A CA 1
ATOM 618 C C . MET A 1 82 ? -12.247 3.200 0.888 1.00 86.88 82 MET A C 1
ATOM 620 O O . MET A 1 82 ? -13.195 3.924 0.587 1.00 86.88 82 MET A O 1
ATOM 624 N N . GLU A 1 83 ? -11.603 2.452 -0.010 1.00 84.69 83 GLU A N 1
ATOM 625 C CA . GLU A 1 83 ? -12.055 2.293 -1.397 1.00 84.69 83 GLU A CA 1
ATOM 626 C C . GLU A 1 83 ? -13.451 1.655 -1.442 1.00 84.69 83 GLU A C 1
ATOM 628 O O . GLU A 1 83 ? -14.339 2.152 -2.133 1.00 84.69 83 GLU A O 1
ATOM 633 N N . HIS A 1 84 ? -13.684 0.593 -0.658 1.00 85.44 84 HIS A N 1
ATOM 634 C CA . HIS A 1 84 ? -14.972 -0.107 -0.628 1.00 85.44 84 HIS A CA 1
ATOM 635 C C . HIS A 1 84 ? -16.139 0.795 -0.198 1.00 85.44 84 HIS A C 1
ATOM 637 O O . HIS A 1 84 ? -17.245 0.662 -0.718 1.00 85.44 84 HIS A O 1
ATOM 643 N N . ILE A 1 85 ? -15.897 1.727 0.729 1.00 82.94 85 ILE A N 1
ATOM 644 C CA . ILE A 1 85 ? -16.904 2.702 1.183 1.00 82.94 85 ILE A CA 1
ATOM 645 C C . ILE A 1 85 ? -16.853 4.035 0.416 1.00 82.94 85 ILE A C 1
ATOM 647 O O . ILE A 1 85 ? -17.553 4.976 0.789 1.00 82.94 85 ILE A O 1
ATOM 651 N N . GLY A 1 86 ? -16.032 4.133 -0.636 1.00 80.50 86 GLY A N 1
ATOM 652 C CA . GLY A 1 86 ? -15.940 5.301 -1.515 1.00 80.50 86 GLY A CA 1
ATOM 653 C C . GLY A 1 86 ? -15.326 6.553 -0.878 1.00 80.50 86 GLY A C 1
ATOM 654 O O . GLY A 1 86 ? -15.593 7.658 -1.345 1.00 80.50 86 GLY A O 1
ATOM 655 N N . LYS A 1 87 ? -14.539 6.406 0.196 1.00 80.94 87 LYS A N 1
ATOM 656 C CA . LYS A 1 87 ? -13.857 7.520 0.885 1.00 80.94 87 LYS A CA 1
ATOM 657 C C . LYS A 1 87 ? -12.445 7.797 0.369 1.00 80.94 87 LYS A C 1
ATOM 659 O O . LYS A 1 87 ? -11.945 8.891 0.607 1.00 80.94 87 LYS A O 1
ATOM 664 N N . ILE A 1 88 ? -11.818 6.826 -0.297 1.00 78.62 88 ILE A N 1
ATOM 665 C CA . ILE A 1 88 ? -10.533 6.994 -0.984 1.00 78.62 88 ILE A CA 1
ATOM 666 C C . ILE A 1 88 ? -10.712 6.669 -2.463 1.00 78.62 88 ILE A C 1
ATOM 668 O O . ILE A 1 88 ? -11.303 5.646 -2.808 1.00 78.62 88 ILE A O 1
ATOM 672 N N . GLY A 1 89 ? -10.186 7.548 -3.316 1.00 76.56 89 GLY A N 1
ATOM 673 C CA . GLY A 1 89 ? -10.048 7.329 -4.755 1.00 76.56 89 GLY A CA 1
ATOM 674 C C . GLY A 1 89 ? -8.593 7.417 -5.225 1.00 76.56 89 GLY A C 1
ATOM 675 O O 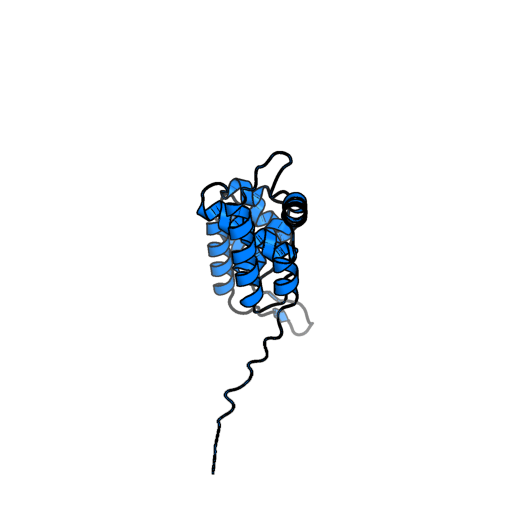. GLY A 1 89 ? -7.670 7.646 -4.440 1.00 76.56 89 GLY A O 1
ATOM 676 N N . ASP A 1 90 ? -8.396 7.278 -6.532 1.00 73.75 90 ASP A N 1
ATOM 677 C CA . ASP A 1 90 ? -7.072 7.146 -7.153 1.00 73.75 90 ASP A CA 1
ATOM 678 C C . ASP A 1 90 ? -6.154 8.360 -6.951 1.00 73.75 90 ASP A C 1
ATOM 680 O O . ASP A 1 90 ? -4.941 8.196 -6.821 1.00 73.75 90 ASP A O 1
ATOM 684 N N . GLU A 1 91 ? -6.707 9.570 -6.855 1.00 74.62 91 GLU A N 1
ATOM 685 C CA . GLU A 1 91 ? -5.927 10.777 -6.552 1.00 74.62 91 GLU A CA 1
ATOM 686 C C . GLU A 1 91 ? -5.360 10.756 -5.126 1.00 74.62 91 GLU A C 1
ATOM 688 O O . GLU A 1 91 ? -4.192 11.080 -4.915 1.00 74.62 91 GLU A O 1
ATOM 693 N N . GLN A 1 92 ? -6.155 10.312 -4.147 1.00 77.81 92 GLN A N 1
ATOM 694 C CA . GLN A 1 92 ? -5.703 10.187 -2.760 1.00 77.81 92 GLN A CA 1
ATOM 695 C C . GLN A 1 92 ? -4.676 9.071 -2.602 1.00 77.81 92 GLN A C 1
ATOM 697 O O . GLN A 1 92 ? -3.692 9.274 -1.902 1.00 77.81 92 GLN A O 1
ATOM 702 N N . LEU A 1 93 ? -4.849 7.941 -3.294 1.00 79.81 93 LEU A N 1
ATOM 703 C CA . LEU A 1 93 ? -3.853 6.863 -3.352 1.00 79.81 93 LEU A CA 1
ATOM 704 C C . LEU A 1 93 ? -2.495 7.359 -3.846 1.00 79.81 93 LEU A C 1
ATOM 706 O O . LEU A 1 93 ? -1.467 7.076 -3.236 1.00 79.81 93 LEU A O 1
ATOM 710 N N . LYS A 1 94 ? -2.489 8.145 -4.927 1.00 80.75 94 LYS A N 1
ATOM 711 C CA . LYS A 1 94 ? -1.260 8.734 -5.470 1.00 80.75 94 LYS A CA 1
ATOM 712 C C . LYS A 1 94 ? -0.661 9.809 -4.567 1.00 80.75 94 LYS A C 1
ATOM 714 O O . LYS A 1 94 ? 0.537 10.048 -4.651 1.00 80.75 94 LYS A O 1
ATOM 719 N N . ALA A 1 95 ? -1.448 10.445 -3.703 1.00 83.25 95 ALA A N 1
ATOM 720 C CA . ALA A 1 95 ? -0.967 11.439 -2.742 1.00 83.25 95 ALA A CA 1
ATOM 721 C C . ALA A 1 95 ? -0.376 10.829 -1.452 1.00 83.25 95 ALA A C 1
ATOM 723 O O . ALA A 1 95 ? 0.204 11.554 -0.639 1.00 83.25 95 ALA A O 1
ATOM 724 N N . MET A 1 96 ? -0.493 9.511 -1.255 1.00 87.94 96 MET A N 1
ATOM 725 C CA . MET A 1 96 ? 0.105 8.808 -0.113 1.00 87.94 96 MET A CA 1
ATOM 726 C C . MET A 1 96 ? 1.636 8.824 -0.183 1.00 87.94 96 MET A C 1
ATOM 728 O O . MET A 1 96 ? 2.222 9.149 -1.219 1.00 87.94 96 MET A O 1
ATOM 732 N N . SER A 1 97 ? 2.306 8.460 0.914 1.00 88.75 97 SER A N 1
ATOM 733 C CA . SER A 1 97 ? 3.764 8.299 0.908 1.00 88.75 97 SER A CA 1
ATOM 734 C C . SER A 1 97 ? 4.202 7.130 0.012 1.00 88.75 97 SER A C 1
ATOM 736 O O . SER A 1 97 ? 3.434 6.198 -0.234 1.00 88.75 97 SER A O 1
ATOM 738 N N . ASP A 1 98 ? 5.452 7.148 -0.462 1.00 90.12 98 ASP A N 1
ATOM 739 C CA . ASP A 1 98 ? 6.013 6.059 -1.283 1.00 90.12 98 ASP A CA 1
ATOM 740 C C . ASP A 1 98 ? 5.918 4.703 -0.567 1.00 90.12 98 ASP A C 1
ATOM 742 O O . ASP A 1 98 ? 5.515 3.703 -1.160 1.00 90.12 98 ASP A O 1
ATOM 746 N N . GLU A 1 99 ? 6.196 4.689 0.740 1.00 85.81 99 GLU A N 1
ATOM 747 C CA . GLU A 1 99 ? 6.081 3.502 1.590 1.00 85.81 99 GLU A CA 1
ATOM 748 C C . GLU A 1 99 ? 4.641 2.966 1.641 1.00 85.81 99 GLU A C 1
ATOM 750 O O . GLU A 1 99 ? 4.425 1.750 1.626 1.00 85.81 99 GLU A O 1
ATOM 755 N N . ALA A 1 100 ? 3.645 3.855 1.685 1.00 86.62 100 ALA A N 1
ATOM 756 C CA . ALA A 1 100 ? 2.240 3.468 1.673 1.00 86.62 100 ALA A CA 1
ATOM 757 C C . ALA A 1 100 ? 1.826 2.898 0.313 1.00 86.62 100 ALA A C 1
ATOM 759 O O . ALA A 1 100 ? 1.227 1.823 0.271 1.00 86.62 100 ALA A O 1
ATOM 760 N N . ILE A 1 101 ? 2.225 3.535 -0.792 1.00 88.06 101 ILE A N 1
ATOM 761 C CA . ILE A 1 101 ? 1.972 3.029 -2.151 1.00 88.06 101 ILE A CA 1
ATOM 762 C C . ILE A 1 101 ? 2.609 1.640 -2.334 1.00 88.06 101 ILE A C 1
ATOM 764 O O . ILE A 1 101 ? 1.938 0.707 -2.783 1.00 88.06 101 ILE A O 1
ATOM 768 N N . GLN A 1 102 ? 3.872 1.465 -1.926 1.00 88.06 102 GLN A N 1
ATOM 769 C CA . GLN A 1 102 ? 4.562 0.169 -1.952 1.00 88.06 102 GLN A CA 1
ATOM 770 C C . GLN A 1 102 ? 3.844 -0.879 -1.107 1.00 88.06 102 GLN A C 1
ATOM 772 O O . GLN A 1 102 ? 3.669 -2.009 -1.555 1.00 88.06 102 GLN A O 1
ATOM 777 N N . SER A 1 103 ? 3.432 -0.513 0.106 1.00 87.31 103 SER A N 1
ATOM 778 C CA . SER A 1 103 ? 2.757 -1.412 1.042 1.00 87.31 103 SER A CA 1
ATOM 779 C C . SER A 1 103 ? 1.424 -1.908 0.496 1.00 87.31 103 SER A C 1
ATOM 781 O O . SER A 1 103 ? 1.185 -3.113 0.460 1.00 87.31 103 SER A O 1
ATOM 783 N N . VAL A 1 104 ? 0.584 -0.988 0.018 1.00 86.00 104 VAL A N 1
ATOM 784 C CA . VAL A 1 104 ? -0.720 -1.302 -0.578 1.00 86.00 104 VAL A CA 1
ATOM 785 C C . VAL A 1 104 ? -0.536 -2.195 -1.802 1.00 86.00 104 VAL A C 1
ATOM 787 O O . VAL A 1 104 ? -1.209 -3.219 -1.935 1.00 86.00 104 VAL A O 1
ATOM 790 N N . TYR A 1 105 ? 0.408 -1.853 -2.682 1.00 86.19 105 TYR A N 1
ATOM 791 C CA . TYR A 1 105 ? 0.662 -2.647 -3.880 1.00 86.19 105 TYR A CA 1
ATOM 792 C C . TYR A 1 105 ? 1.184 -4.047 -3.534 1.00 86.19 105 TYR A C 1
ATOM 794 O O . TYR A 1 105 ? 0.724 -5.035 -4.114 1.00 86.19 105 TYR A O 1
ATOM 802 N N . TYR A 1 106 ? 2.106 -4.141 -2.575 1.00 85.81 106 TYR A N 1
ATOM 803 C CA . TYR A 1 106 ? 2.702 -5.398 -2.138 1.00 85.81 106 TYR A CA 1
ATOM 804 C C . TYR A 1 106 ? 1.670 -6.341 -1.534 1.00 85.81 106 TYR A C 1
ATOM 806 O O . TYR A 1 106 ? 1.624 -7.507 -1.915 1.00 85.81 106 TYR A O 1
ATOM 814 N N . VAL A 1 107 ? 0.785 -5.830 -0.680 1.00 83.81 107 VAL A N 1
ATOM 815 C CA . VAL A 1 107 ? -0.314 -6.612 -0.100 1.00 83.81 107 VAL A CA 1
ATOM 816 C C . VAL A 1 107 ? -1.264 -7.146 -1.175 1.00 83.81 107 VAL A C 1
ATOM 818 O O . VAL A 1 107 ? -1.714 -8.283 -1.084 1.00 83.81 107 VAL A O 1
ATOM 821 N N . ARG A 1 108 ? -1.558 -6.355 -2.213 1.00 80.75 108 ARG A N 1
ATOM 822 C CA . ARG A 1 108 ? -2.499 -6.747 -3.276 1.00 80.75 108 ARG A CA 1
ATOM 823 C C . ARG A 1 108 ? -1.910 -7.710 -4.304 1.00 80.75 108 ARG A C 1
ATOM 825 O O . ARG A 1 108 ? -2.648 -8.507 -4.873 1.00 80.75 108 ARG A O 1
ATOM 832 N N . ASN A 1 109 ? -0.612 -7.604 -4.585 1.00 77.62 109 ASN A N 1
ATOM 833 C CA . ASN A 1 109 ? 0.002 -8.243 -5.756 1.00 77.62 109 ASN A CA 1
ATOM 834 C C . ASN A 1 109 ? 1.244 -9.091 -5.435 1.00 77.62 109 ASN A C 1
ATOM 836 O O . ASN A 1 109 ? 1.847 -9.644 -6.353 1.00 77.62 109 ASN A O 1
ATOM 840 N N . GLY A 1 110 ? 1.682 -9.150 -4.174 1.00 76.81 110 GLY A N 1
ATOM 841 C CA . GLY A 1 110 ? 2.879 -9.887 -3.755 1.00 76.81 110 GLY A CA 1
ATOM 842 C C . GLY A 1 110 ? 4.196 -9.319 -4.298 1.00 76.81 110 GLY A C 1
ATOM 843 O O . GLY A 1 110 ? 5.226 -9.987 -4.252 1.00 76.81 110 GLY A O 1
ATOM 844 N N . TYR A 1 111 ? 4.189 -8.094 -4.832 1.00 80.12 111 TYR A N 1
ATOM 845 C CA . TYR A 1 111 ? 5.360 -7.439 -5.425 1.00 80.12 111 TYR A CA 1
ATOM 846 C C . TYR A 1 111 ? 5.600 -6.050 -4.824 1.00 80.12 111 TYR A C 1
ATOM 848 O O . TYR A 1 111 ? 4.656 -5.287 -4.674 1.00 80.12 111 TYR A O 1
ATOM 856 N N . ARG A 1 112 ? 6.841 -5.700 -4.475 1.00 83.31 112 ARG A N 1
ATOM 857 C CA . ARG A 1 112 ? 7.180 -4.341 -4.022 1.00 83.31 112 ARG A CA 1
ATOM 858 C C . ARG A 1 112 ? 7.608 -3.492 -5.208 1.00 83.31 112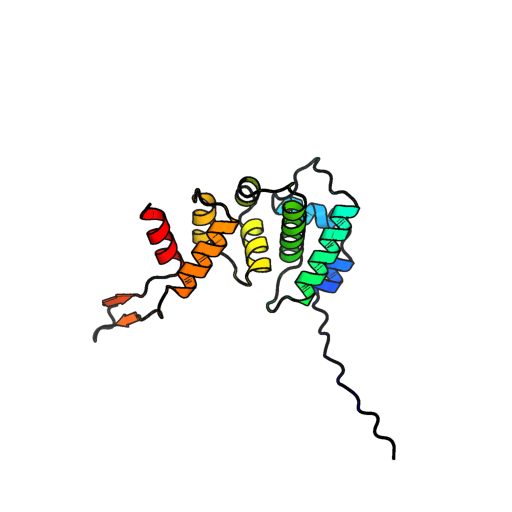 ARG A C 1
ATOM 860 O O . ARG A 1 112 ? 8.567 -3.856 -5.878 1.00 83.31 112 ARG A O 1
ATOM 867 N N . LEU A 1 113 ? 6.918 -2.372 -5.414 1.00 85.50 113 LEU A N 1
ATOM 868 C CA . LEU A 1 113 ? 7.279 -1.393 -6.438 1.00 85.50 113 LEU A CA 1
ATOM 869 C C . LEU A 1 113 ? 8.664 -0.802 -6.173 1.00 85.50 113 LEU A C 1
ATOM 871 O O . LEU A 1 113 ? 8.994 -0.464 -5.033 1.00 85.50 113 LEU A O 1
ATOM 875 N N . THR A 1 114 ? 9.444 -0.645 -7.235 1.00 86.56 114 THR A N 1
ATOM 876 C CA . THR A 1 114 ? 10.689 0.131 -7.213 1.00 86.56 114 THR A CA 1
ATOM 877 C C . THR A 1 114 ? 10.399 1.633 -7.141 1.00 86.56 114 THR A C 1
ATOM 879 O O . THR A 1 114 ? 9.328 2.081 -7.546 1.00 86.56 114 THR A O 1
ATOM 882 N N . ASP A 1 115 ? 11.364 2.440 -6.694 1.00 86.12 115 ASP A N 1
ATOM 883 C CA . ASP A 1 115 ? 11.223 3.908 -6.662 1.00 86.12 115 ASP A CA 1
ATOM 884 C C . ASP A 1 115 ? 10.908 4.485 -8.055 1.00 86.12 115 ASP A C 1
ATOM 886 O O . ASP A 1 115 ? 10.130 5.427 -8.200 1.00 86.12 115 ASP A O 1
ATOM 890 N N . ALA A 1 116 ? 11.465 3.875 -9.106 1.00 84.50 116 ALA A N 1
ATOM 891 C CA . ALA A 1 116 ? 11.172 4.241 -10.486 1.00 84.50 116 ALA A CA 1
ATOM 892 C C . ALA A 1 116 ? 9.705 3.962 -10.857 1.00 84.50 116 ALA A C 1
ATOM 894 O O . ALA A 1 116 ? 9.056 4.825 -11.443 1.00 84.50 116 ALA A O 1
ATOM 895 N N . GLU A 1 117 ? 9.165 2.795 -10.495 1.00 85.88 117 GLU A N 1
ATOM 896 C CA . GLU A 1 117 ? 7.750 2.470 -10.720 1.00 85.88 117 GLU A CA 1
ATOM 897 C C . GLU A 1 117 ? 6.816 3.366 -9.897 1.00 85.88 117 GLU A C 1
ATOM 899 O O . GLU A 1 117 ? 5.751 3.738 -10.384 1.00 85.88 117 GLU A O 1
ATOM 904 N N . ILE A 1 118 ? 7.205 3.763 -8.682 1.00 88.19 118 ILE A N 1
ATOM 905 C CA . ILE A 1 118 ? 6.427 4.717 -7.877 1.00 88.19 118 ILE A CA 1
ATOM 906 C C . ILE A 1 118 ? 6.362 6.076 -8.569 1.00 88.19 118 ILE A C 1
ATOM 908 O O . ILE A 1 118 ? 5.282 6.655 -8.677 1.00 88.19 118 ILE A O 1
ATOM 912 N N . ASN A 1 119 ? 7.484 6.568 -9.098 1.00 87.12 119 ASN A N 1
ATOM 913 C CA . ASN A 1 119 ? 7.486 7.806 -9.877 1.00 87.12 119 ASN A CA 1
ATOM 914 C C . ASN A 1 119 ? 6.581 7.685 -11.109 1.00 87.12 119 ASN A C 1
ATOM 916 O O . ASN A 1 119 ? 5.765 8.569 -11.355 1.00 87.12 119 ASN A O 1
ATOM 920 N N . MET A 1 120 ? 6.622 6.548 -11.811 1.00 86.44 120 MET A N 1
ATOM 921 C CA . MET A 1 120 ? 5.707 6.288 -12.927 1.00 86.44 120 MET A CA 1
ATOM 922 C C . MET A 1 120 ? 4.237 6.279 -12.492 1.00 86.44 120 MET A C 1
ATOM 924 O O . MET A 1 120 ? 3.389 6.797 -13.211 1.00 86.44 120 MET A O 1
ATOM 928 N N . VAL A 1 121 ? 3.907 5.723 -11.322 1.00 86.06 121 VAL A N 1
ATOM 929 C CA . VAL A 1 121 ? 2.549 5.786 -10.754 1.00 86.06 121 VAL A CA 1
ATOM 930 C C . VAL A 1 121 ? 2.118 7.235 -10.509 1.00 86.06 121 VAL A C 1
ATOM 932 O O . VAL A 1 121 ? 0.984 7.598 -10.833 1.00 86.06 121 VAL A O 1
ATOM 935 N N . ARG A 1 122 ? 3.006 8.052 -9.929 1.00 85.44 122 ARG A N 1
ATOM 936 C CA . ARG A 1 122 ? 2.736 9.454 -9.576 1.00 85.44 122 ARG A CA 1
ATOM 937 C C . ARG A 1 122 ? 2.539 10.333 -10.808 1.00 85.44 122 ARG A C 1
ATOM 939 O O . ARG A 1 122 ? 1.632 11.157 -10.823 1.00 85.44 122 ARG A O 1
ATOM 946 N N . GLU A 1 123 ? 3.374 10.145 -11.823 1.00 85.31 123 GLU A N 1
ATOM 947 C CA . GLU A 1 123 ? 3.360 10.924 -13.067 1.00 85.31 123 GLU A CA 1
ATOM 948 C C . GLU A 1 123 ? 2.278 10.462 -14.048 1.00 85.31 123 GLU A C 1
ATOM 950 O O . GLU A 1 123 ? 1.868 11.214 -14.933 1.00 85.31 123 GLU A O 1
ATOM 955 N N . SER A 1 124 ? 1.801 9.224 -13.912 1.00 81.44 124 SER A N 1
ATOM 956 C CA . SER A 1 124 ? 0.782 8.687 -14.801 1.00 81.44 124 SER A CA 1
ATOM 957 C C . SER A 1 124 ? -0.553 9.406 -14.615 1.00 81.44 124 SER A C 1
ATOM 959 O O . SER A 1 124 ? -1.054 9.549 -13.501 1.00 81.44 124 SER A O 1
ATOM 961 N N . ASN A 1 125 ? -1.202 9.759 -15.725 1.00 80.56 125 ASN A N 1
ATOM 962 C CA . ASN A 1 125 ? -2.596 10.217 -15.733 1.00 80.56 125 ASN A CA 1
ATOM 963 C C . ASN A 1 125 ? -3.600 9.056 -15.610 1.00 80.56 125 ASN A C 1
ATOM 965 O O . ASN A 1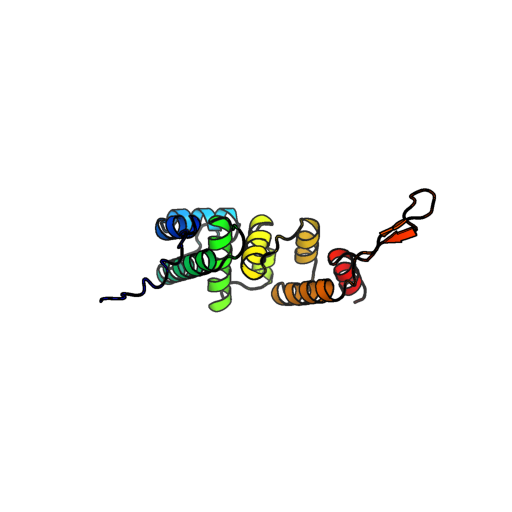 125 ? -4.804 9.284 -15.526 1.00 80.56 125 ASN A O 1
ATOM 969 N N . VAL A 1 126 ? -3.118 7.810 -15.613 1.00 79.06 126 VAL A N 1
ATOM 970 C CA . VAL A 1 126 ? -3.951 6.608 -15.537 1.00 79.06 126 VAL A CA 1
ATOM 971 C C . VAL A 1 126 ? -4.351 6.359 -14.077 1.00 79.06 126 VAL A C 1
ATOM 973 O O . VAL A 1 126 ? -3.484 6.443 -13.201 1.00 79.06 126 VAL A O 1
ATOM 976 N N . PRO A 1 127 ? -5.626 6.052 -13.783 1.00 78.31 127 PRO A N 1
ATOM 977 C CA . PRO A 1 127 ? -6.072 5.572 -12.475 1.00 78.31 127 PRO A CA 1
ATOM 978 C C . PRO A 1 127 ? -5.116 4.500 -11.907 1.00 78.31 127 PRO A C 1
ATOM 980 O O . PRO A 1 127 ? -4.672 3.614 -12.634 1.00 78.31 127 PRO A O 1
ATOM 983 N N . PHE A 1 128 ? -4.777 4.558 -10.617 1.00 78.31 128 PHE A N 1
ATOM 984 C CA . PHE A 1 128 ? -3.896 3.590 -9.948 1.00 78.31 128 PHE A CA 1
ATOM 985 C C . PHE A 1 128 ? -4.356 2.141 -10.173 1.00 78.31 128 PHE A C 1
ATOM 987 O O . PHE A 1 128 ? -3.549 1.259 -10.471 1.00 78.31 128 PHE A O 1
ATOM 994 N N . SER A 1 129 ? -5.668 1.906 -10.108 1.00 74.44 129 SER A N 1
ATOM 995 C CA . SER A 1 129 ? -6.270 0.591 -10.359 1.00 74.44 129 SER A CA 1
ATOM 996 C C . SER A 1 129 ? -6.079 0.090 -11.800 1.00 74.44 129 SER A C 1
ATOM 998 O O . SER A 1 129 ? -5.915 -1.112 -12.028 1.00 74.44 129 SER A O 1
ATOM 1000 N N . GLU A 1 130 ? -6.066 0.994 -12.781 1.00 78.00 130 GLU A N 1
ATOM 1001 C CA . GLU A 1 130 ? -5.790 0.688 -14.187 1.00 78.00 130 GLU A CA 1
ATOM 1002 C C . GLU A 1 130 ? -4.291 0.529 -14.448 1.00 78.00 130 GLU A C 1
ATOM 1004 O O . GLU A 1 130 ? -3.892 -0.408 -15.138 1.00 78.00 130 GLU A O 1
ATOM 1009 N N . TRP A 1 131 ? -3.453 1.351 -13.815 1.00 82.69 131 TRP A N 1
ATOM 1010 C CA . TRP A 1 131 ? -1.997 1.245 -13.889 1.00 82.69 131 TRP A CA 1
ATOM 1011 C C . TRP A 1 131 ? -1.512 -0.133 -13.414 1.00 82.69 131 TRP A C 1
ATOM 1013 O O . TRP A 1 131 ? -0.670 -0.754 -14.062 1.00 82.69 131 TRP A O 1
ATOM 1023 N N . ILE A 1 132 ? -2.107 -0.678 -12.340 1.00 76.88 132 ILE A N 1
ATOM 1024 C CA . ILE A 1 132 ? -1.836 -2.048 -11.866 1.00 76.88 132 ILE A CA 1
ATOM 1025 C C . ILE A 1 132 ? -2.073 -3.076 -12.984 1.00 76.88 132 ILE A C 1
ATOM 1027 O O . ILE A 1 132 ? -1.249 -3.974 -13.185 1.00 76.88 132 ILE A O 1
ATOM 1031 N N . LYS A 1 133 ? -3.181 -2.946 -13.726 1.00 79.88 133 LYS A N 1
ATOM 1032 C CA . LYS A 1 133 ? -3.534 -3.859 -14.825 1.00 79.88 133 LYS A CA 1
ATOM 1033 C C . LYS A 1 133 ? -2.587 -3.702 -16.011 1.00 79.88 133 LYS A C 1
ATOM 1035 O O . LYS A 1 133 ? -2.173 -4.713 -16.580 1.00 79.88 133 LYS A O 1
ATOM 1040 N N . GLU A 1 134 ? -2.231 -2.468 -16.370 1.00 81.75 134 GLU A N 1
ATOM 1041 C CA . GLU A 1 134 ? -1.266 -2.183 -17.439 1.00 81.75 134 GLU A CA 1
ATOM 1042 C C . GLU A 1 134 ? 0.103 -2.791 -17.105 1.00 81.75 134 GLU A C 1
ATOM 1044 O O . GLU A 1 134 ? 0.664 -3.521 -17.920 1.00 81.75 134 GLU A O 1
ATOM 1049 N N . ARG A 1 135 ? 0.591 -2.612 -15.872 1.00 80.69 135 ARG A N 1
ATOM 1050 C CA . ARG A 1 135 ? 1.856 -3.191 -15.402 1.00 80.69 135 ARG A CA 1
ATOM 1051 C C . ARG A 1 135 ? 1.826 -4.719 -15.395 1.00 80.69 135 ARG A C 1
ATOM 1053 O O . ARG A 1 135 ? 2.759 -5.356 -15.882 1.00 80.69 135 ARG A O 1
ATOM 1060 N N . ALA A 1 136 ? 0.766 -5.330 -14.862 1.00 75.75 136 ALA A N 1
ATOM 1061 C CA . ALA A 1 136 ? 0.617 -6.788 -14.871 1.00 75.75 136 ALA A CA 1
ATOM 1062 C C . ALA A 1 136 ? 0.597 -7.350 -16.306 1.00 75.75 136 ALA A C 1
ATOM 1064 O O . ALA A 1 136 ? 1.196 -8.391 -16.578 1.00 75.75 136 ALA A O 1
ATOM 1065 N N . SER A 1 137 ? -0.036 -6.628 -17.234 1.00 78.88 137 SER A N 1
ATOM 1066 C CA . SER A 1 137 ? -0.053 -6.973 -18.658 1.00 78.88 137 SER A CA 1
ATOM 1067 C C . SER A 1 137 ? 1.327 -6.812 -19.301 1.00 78.88 137 SER A C 1
ATOM 1069 O O . SER A 1 137 ? 1.754 -7.705 -20.029 1.00 78.88 137 SER A O 1
ATOM 1071 N N . ALA A 1 138 ? 2.054 -5.735 -18.986 1.00 74.75 138 ALA A N 1
ATOM 1072 C CA . ALA A 1 138 ? 3.420 -5.501 -19.456 1.00 74.75 138 ALA A CA 1
ATOM 1073 C C . ALA A 1 138 ? 4.370 -6.615 -18.995 1.00 74.75 138 ALA A C 1
ATOM 1075 O O . ALA A 1 138 ? 5.089 -7.179 -19.813 1.00 74.75 138 ALA A O 1
ATOM 1076 N N . LYS A 1 139 ? 4.290 -7.034 -17.724 1.00 70.62 139 LYS A N 1
ATOM 1077 C CA . LYS A 1 139 ? 5.060 -8.174 -17.195 1.00 70.62 139 LYS A CA 1
ATOM 1078 C C . LYS A 1 139 ? 4.824 -9.463 -17.990 1.00 70.62 139 LYS A C 1
ATOM 1080 O O . LYS A 1 139 ? 5.772 -10.192 -18.250 1.00 70.62 139 LYS A O 1
ATOM 1085 N N . ASN A 1 140 ? 3.581 -9.739 -18.382 1.00 65.94 140 ASN A N 1
ATOM 1086 C CA . ASN A 1 140 ? 3.248 -10.910 -19.203 1.00 65.94 140 ASN A CA 1
ATOM 1087 C C . ASN A 1 140 ? 3.678 -10.752 -20.676 1.00 65.94 140 ASN A C 1
ATOM 1089 O O . ASN A 1 140 ? 3.784 -11.747 -21.392 1.00 65.94 140 ASN A O 1
ATOM 1093 N N . GLY A 1 141 ? 3.882 -9.514 -21.137 1.00 58.50 141 GLY A N 1
ATOM 1094 C CA . GLY A 1 141 ? 4.344 -9.177 -22.484 1.00 58.50 141 GLY A CA 1
ATOM 1095 C C . GLY A 1 141 ? 5.865 -9.221 -22.655 1.00 58.50 141 GLY A C 1
ATOM 1096 O O . GLY A 1 141 ? 6.334 -9.444 -23.773 1.00 58.50 141 GLY A O 1
ATOM 1097 N N . VAL A 1 142 ? 6.628 -9.072 -21.566 1.00 60.78 142 VAL A N 1
ATOM 1098 C CA . VAL A 1 142 ? 8.083 -9.262 -21.553 1.00 60.78 142 VAL A CA 1
ATOM 1099 C C . VAL A 1 142 ? 8.386 -10.742 -21.783 1.00 60.78 142 VAL A C 1
ATOM 1101 O O . VAL A 1 142 ? 8.357 -11.562 -20.867 1.00 60.78 142 VAL A O 1
ATOM 1104 N N . LYS A 1 143 ? 8.649 -11.105 -23.041 1.00 53.78 143 LYS A N 1
ATOM 1105 C CA . LYS A 1 143 ? 9.244 -12.401 -23.379 1.00 53.78 143 LYS A CA 1
ATOM 1106 C C . LYS A 1 143 ? 10.665 -12.415 -22.824 1.00 53.78 143 LYS A C 1
ATOM 1108 O O . LYS A 1 143 ? 11.406 -11.482 -23.107 1.00 53.78 143 LYS A O 1
ATOM 1113 N N . ASP A 1 144 ? 10.974 -13.447 -22.040 1.00 49.78 144 ASP A N 1
ATOM 1114 C CA . ASP A 1 144 ? 12.257 -13.794 -21.415 1.00 49.78 144 ASP A CA 1
ATOM 1115 C C . ASP A 1 144 ? 13.438 -12.863 -21.739 1.00 49.78 144 ASP A C 1
ATOM 1117 O O . ASP A 1 144 ? 13.861 -12.719 -22.886 1.00 49.78 144 ASP A O 1
ATOM 1121 N N . VAL A 1 145 ? 14.010 -12.254 -20.699 1.00 52.00 145 VAL A N 1
ATOM 1122 C CA . VAL A 1 145 ? 15.207 -11.414 -20.802 1.00 52.00 145 VAL A CA 1
ATOM 1123 C C . VAL A 1 145 ? 16.369 -12.253 -21.346 1.00 52.00 145 VAL A C 1
ATOM 1125 O O . VAL A 1 145 ? 17.004 -13.009 -20.613 1.00 52.00 145 VAL A O 1
ATOM 1128 N N . TYR A 1 146 ? 16.673 -12.109 -22.635 1.00 50.91 146 TYR A N 1
ATOM 1129 C CA . TYR A 1 146 ? 17.893 -12.645 -23.231 1.00 50.91 146 TYR A CA 1
ATOM 1130 C C . TYR A 1 146 ? 18.954 -11.548 -23.237 1.00 50.91 146 TYR A C 1
ATOM 1132 O O . TYR A 1 146 ? 18.805 -10.533 -23.916 1.00 50.91 146 TYR A O 1
ATOM 1140 N N . VAL A 1 147 ? 20.036 -11.756 -22.487 1.00 54.25 147 VAL A N 1
ATOM 1141 C CA . VAL A 1 147 ? 21.273 -10.990 -22.668 1.00 54.25 147 VAL A CA 1
ATOM 1142 C C . VAL A 1 147 ? 22.117 -11.761 -23.673 1.00 54.25 147 VAL A C 1
ATOM 1144 O O . VAL A 1 147 ? 22.693 -12.799 -23.347 1.00 54.25 147 VAL A O 1
ATOM 1147 N N . ALA A 1 148 ? 22.157 -11.284 -24.915 1.00 51.75 148 ALA A N 1
ATOM 1148 C CA . ALA A 1 148 ? 23.107 -11.798 -25.890 1.00 51.75 148 ALA A CA 1
ATOM 1149 C C . ALA A 1 148 ? 24.438 -11.066 -25.689 1.00 51.75 148 ALA A C 1
ATOM 1151 O O . ALA A 1 148 ? 24.49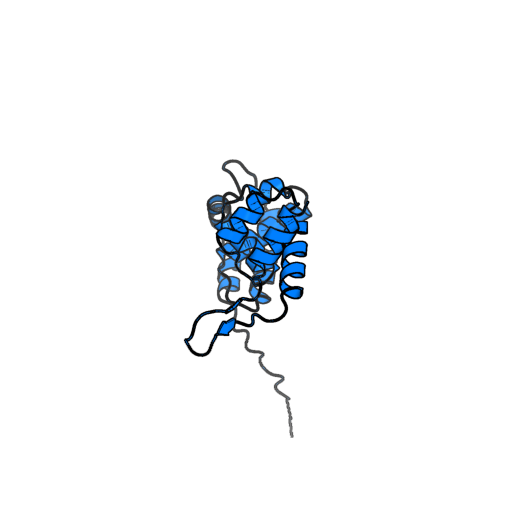3 -9.840 -25.810 1.00 51.75 148 ALA A O 1
ATOM 1152 N N . VAL A 1 149 ? 25.495 -11.817 -25.381 1.00 52.31 149 VAL A N 1
ATOM 1153 C CA . VAL A 1 149 ? 26.875 -11.320 -25.336 1.00 52.31 149 VAL A CA 1
ATOM 1154 C C . VAL A 1 149 ? 27.655 -11.824 -26.547 1.00 52.31 149 VAL A C 1
ATOM 1156 O O . VAL A 1 149 ? 27.480 -12.966 -26.980 1.00 52.31 149 VAL A O 1
ATOM 1159 N N . ASP A 1 150 ? 28.498 -10.969 -27.122 1.00 63.94 150 ASP A N 1
ATOM 1160 C CA . ASP A 1 150 ? 29.419 -11.366 -28.184 1.00 63.94 150 ASP A CA 1
ATOM 1161 C C . ASP A 1 150 ? 30.620 -12.168 -27.640 1.00 63.94 150 ASP A C 1
ATOM 1163 O O . ASP A 1 150 ? 30.768 -12.402 -26.440 1.00 63.94 150 ASP A O 1
ATOM 1167 N N . LYS A 1 151 ? 31.513 -12.609 -28.536 1.00 65.12 151 LYS A N 1
ATOM 1168 C CA . LYS A 1 151 ? 32.713 -13.395 -28.177 1.00 65.12 151 LYS A CA 1
ATOM 1169 C C . LYS A 1 151 ? 33.737 -12.625 -27.324 1.00 65.12 151 LYS A C 1
ATOM 1171 O O . LYS A 1 151 ? 34.727 -13.217 -26.908 1.00 65.12 151 LYS A O 1
ATOM 1176 N N . THR A 1 152 ? 33.524 -11.329 -27.119 1.00 74.19 152 THR A N 1
ATOM 1177 C CA . THR A 1 152 ? 34.335 -10.411 -26.311 1.00 74.19 152 THR A CA 1
ATOM 1178 C C . THR A 1 152 ? 33.574 -9.895 -25.085 1.00 74.19 152 THR A C 1
ATOM 1180 O O . THR A 1 152 ? 34.008 -8.927 -24.473 1.00 74.19 152 THR A O 1
ATOM 1183 N N . GLU A 1 153 ? 32.465 -10.551 -24.723 1.00 60.44 153 GLU A N 1
ATOM 1184 C CA . GLU A 1 153 ? 31.604 -10.225 -23.577 1.00 60.44 153 GLU A CA 1
ATOM 1185 C C . GLU A 1 153 ? 30.867 -8.875 -23.674 1.00 60.44 153 GLU A C 1
ATOM 1187 O O . GLU A 1 153 ? 30.317 -8.399 -22.681 1.00 60.44 153 GLU A O 1
ATOM 1192 N N . ASN A 1 154 ? 30.766 -8.266 -24.862 1.00 61.97 154 ASN A N 1
ATOM 1193 C CA . ASN A 1 154 ? 29.935 -7.072 -25.034 1.00 61.97 154 ASN A CA 1
ATOM 1194 C C . ASN A 1 154 ? 28.464 -7.459 -25.198 1.00 61.97 154 ASN A C 1
ATOM 1196 O O . ASN A 1 154 ? 28.133 -8.367 -25.962 1.00 61.97 154 ASN A O 1
ATOM 1200 N N . VAL A 1 155 ? 27.567 -6.727 -24.534 1.00 60.88 155 VAL A N 1
ATOM 1201 C CA . VAL A 1 155 ? 26.115 -6.892 -24.685 1.00 60.88 155 VAL A CA 1
ATOM 1202 C C . VAL A 1 155 ? 25.679 -6.373 -26.058 1.00 60.88 155 VAL A C 1
ATOM 1204 O O . VAL A 1 155 ? 25.877 -5.201 -26.370 1.00 60.88 155 VAL A O 1
ATOM 1207 N N . ILE A 1 156 ? 25.071 -7.239 -26.870 1.00 55.78 156 ILE A N 1
ATOM 1208 C CA . ILE A 1 156 ? 24.617 -6.924 -28.239 1.00 55.78 156 ILE A CA 1
ATOM 1209 C C . ILE A 1 156 ? 23.089 -6.902 -28.389 1.00 55.78 156 ILE A C 1
ATOM 1211 O O . ILE A 1 156 ? 22.581 -6.390 -29.383 1.00 55.78 156 ILE A O 1
ATOM 1215 N N . ALA A 1 157 ? 22.353 -7.426 -27.406 1.00 55.06 157 ALA A N 1
ATOM 1216 C CA . ALA A 1 157 ? 20.912 -7.239 -27.256 1.00 55.06 157 ALA A CA 1
ATOM 1217 C C . ALA A 1 157 ? 20.518 -7.440 -25.785 1.00 55.06 157 ALA A C 1
ATOM 1219 O O . ALA A 1 157 ? 20.983 -8.393 -25.153 1.00 55.06 157 ALA A O 1
ATOM 1220 N N . SER A 1 158 ? 19.662 -6.563 -25.256 1.00 57.75 158 SER A N 1
ATOM 1221 C CA . SER A 1 158 ? 19.018 -6.719 -23.948 1.00 57.75 158 SER A CA 1
ATOM 1222 C C . SER A 1 158 ? 17.507 -6.824 -24.129 1.00 57.75 158 SER A C 1
ATOM 1224 O O . SER A 1 158 ? 16.924 -6.053 -24.893 1.00 57.75 158 SER A O 1
ATOM 1226 N N . GLY A 1 159 ? 16.875 -7.766 -23.427 1.00 62.94 159 GLY A N 1
ATOM 1227 C CA . GLY A 1 159 ? 15.416 -7.807 -23.314 1.00 62.94 159 GLY A CA 1
ATOM 1228 C C . GLY A 1 159 ? 14.863 -6.542 -22.647 1.00 62.94 159 GLY A C 1
ATOM 1229 O O . GLY A 1 159 ? 15.547 -5.911 -21.843 1.00 62.94 159 GLY A O 1
ATOM 1230 N N . GLU A 1 160 ? 13.635 -6.177 -23.002 1.00 67.81 160 GLU A N 1
ATOM 1231 C CA . GLU A 1 160 ? 12.894 -5.064 -22.398 1.00 67.81 160 GLU A CA 1
ATOM 1232 C C . GLU A 1 160 ? 12.461 -5.446 -20.974 1.00 67.81 160 GLU A C 1
ATOM 1234 O O . GLU A 1 160 ? 11.962 -6.550 -20.756 1.00 67.81 160 GLU A O 1
ATOM 1239 N N . THR A 1 161 ? 12.668 -4.570 -19.989 1.00 73.12 161 THR A N 1
ATOM 1240 C CA . THR A 1 161 ? 12.153 -4.793 -18.628 1.00 73.12 161 THR A CA 1
ATOM 1241 C C . THR A 1 161 ? 10.654 -4.466 -18.561 1.00 73.12 161 THR A C 1
ATOM 1243 O O . THR A 1 161 ? 10.165 -3.700 -19.394 1.00 73.12 161 THR A O 1
ATOM 1246 N N . PRO A 1 162 ? 9.881 -5.003 -17.595 1.00 68.62 162 PRO A N 1
ATOM 1247 C CA . PRO A 1 162 ? 8.479 -4.610 -17.424 1.00 68.62 162 PRO A CA 1
ATOM 1248 C C . PRO A 1 162 ? 8.295 -3.096 -17.249 1.00 68.62 162 PRO A C 1
ATOM 1250 O O . PRO A 1 162 ? 7.313 -2.535 -17.734 1.00 68.62 162 PRO A O 1
ATOM 1253 N N . GLU A 1 163 ? 9.243 -2.437 -16.586 1.00 72.12 163 GLU A N 1
ATOM 1254 C CA . GLU A 1 163 ? 9.294 -0.992 -16.393 1.00 72.12 163 GLU A CA 1
ATOM 1255 C C . GLU A 1 163 ? 9.497 -0.257 -17.724 1.00 72.12 163 GLU A C 1
ATOM 1257 O O . GLU A 1 163 ? 8.787 0.709 -18.005 1.00 72.12 163 GLU A O 1
ATOM 1262 N N . ASP A 1 164 ? 10.419 -0.727 -18.570 1.00 73.81 164 ASP A N 1
ATOM 1263 C CA . ASP A 1 164 ? 10.670 -0.146 -19.895 1.00 73.81 164 ASP A CA 1
ATOM 1264 C C . ASP A 1 164 ? 9.482 -0.359 -20.843 1.00 73.81 164 ASP A C 1
ATOM 1266 O O . ASP A 1 164 ? 9.051 0.588 -21.504 1.00 73.81 164 ASP A O 1
ATOM 1270 N N . ALA A 1 165 ? 8.881 -1.553 -20.822 1.00 72.94 165 ALA A N 1
ATOM 1271 C CA . ALA A 1 165 ? 7.676 -1.870 -21.586 1.00 72.94 165 ALA A CA 1
ATOM 1272 C C . ALA A 1 165 ? 6.505 -0.965 -21.190 1.00 72.94 165 ALA A C 1
ATOM 1274 O O . ALA A 1 165 ? 5.767 -0.464 -22.043 1.00 72.94 165 ALA A O 1
ATOM 1275 N N . LEU A 1 166 ? 6.351 -0.708 -19.889 1.00 75.56 166 LEU A N 1
ATOM 1276 C CA . LEU A 1 166 ? 5.320 0.185 -19.381 1.00 75.56 166 LEU A CA 1
ATOM 1277 C C . LEU A 1 166 ? 5.595 1.649 -19.762 1.00 75.56 166 LEU A C 1
ATOM 1279 O O . LEU A 1 166 ? 4.675 2.333 -20.212 1.00 75.56 166 LEU A O 1
ATOM 1283 N N . LYS A 1 167 ? 6.846 2.125 -19.662 1.00 75.56 167 LYS A N 1
ATOM 1284 C CA . LYS A 1 167 ? 7.234 3.476 -20.116 1.00 75.56 167 LYS A CA 1
ATOM 1285 C C . LYS A 1 167 ? 6.954 3.671 -21.599 1.00 75.56 167 LYS A C 1
ATOM 1287 O O . LYS A 1 167 ? 6.394 4.692 -21.986 1.00 75.56 167 LYS A O 1
ATOM 1292 N N . HIS A 1 168 ? 7.320 2.699 -22.427 1.00 72.25 168 HIS A N 1
ATOM 1293 C CA . HIS A 1 168 ? 7.089 2.751 -23.863 1.00 72.25 168 HIS A CA 1
ATOM 1294 C C . HIS A 1 168 ? 5.589 2.756 -24.197 1.00 72.25 168 HIS A C 1
ATOM 1296 O O . HIS A 1 168 ? 5.146 3.579 -25.001 1.00 72.25 168 HIS A O 1
ATOM 1302 N N . ALA A 1 169 ? 4.782 1.922 -23.531 1.00 66.81 169 ALA A N 1
ATOM 1303 C CA . ALA A 1 169 ? 3.327 1.915 -23.695 1.00 66.81 169 ALA A CA 1
ATOM 1304 C C . ALA A 1 169 ? 2.671 3.250 -23.292 1.00 66.81 169 ALA A C 1
ATOM 1306 O O . ALA A 1 169 ? 1.732 3.697 -23.952 1.00 66.81 169 ALA A O 1
ATOM 1307 N N . GLN A 1 170 ? 3.173 3.899 -22.237 1.00 71.00 170 GLN A N 1
ATOM 1308 C CA . GLN A 1 170 ? 2.653 5.182 -21.755 1.00 71.00 170 GLN A CA 1
ATOM 1309 C C . GLN A 1 170 ? 3.132 6.375 -22.593 1.00 71.00 170 GLN A C 1
ATOM 1311 O O . GLN A 1 170 ? 2.349 7.288 -22.830 1.00 71.00 170 GLN A O 1
ATOM 1316 N N . GLY A 1 171 ? 4.374 6.360 -23.087 1.00 61.38 171 GLY A N 1
ATOM 1317 C CA . GLY A 1 171 ? 4.934 7.418 -23.937 1.00 61.38 171 GLY A CA 1
ATOM 1318 C C . GLY A 1 171 ? 4.472 7.387 -25.399 1.00 61.38 171 GLY A C 1
ATOM 1319 O O . GLY A 1 171 ? 4.740 8.327 -26.141 1.00 61.38 171 GLY A O 1
ATOM 1320 N N . SER A 1 172 ? 3.785 6.320 -25.821 1.00 51.72 172 SER A N 1
ATOM 1321 C CA . SER A 1 172 ? 3.241 6.161 -27.181 1.00 51.72 172 SER A CA 1
ATOM 1322 C C . SER A 1 172 ? 1.802 6.687 -27.346 1.00 51.72 172 SER A C 1
ATOM 1324 O O . SER A 1 172 ? 1.193 6.453 -28.392 1.00 51.72 172 SER A O 1
ATOM 1326 N N . ARG A 1 173 ? 1.235 7.342 -26.322 1.00 48.22 173 ARG A N 1
ATOM 1327 C CA . ARG A 1 173 ? -0.116 7.938 -26.311 1.00 48.22 173 ARG A CA 1
ATOM 1328 C C . ARG A 1 173 ? -0.043 9.461 -26.378 1.00 48.22 173 ARG A C 1
ATOM 1330 O O . ARG A 1 173 ? -0.939 10.037 -27.032 1.00 48.22 173 ARG A O 1
#

Secondary structure (DSSP, 8-state):
---------------HHHHHHHH--HHHHHHHHHHTTSS-TT----HHHHHHHHHHHHHHHHT-SS---HHHHHHHHHHHHHHHTTS--HHHHHHS-HHHHHHHHHHHHS-PPPHHHHHHHHH--S-HHHHHHHHHHHHHH------EE-TTS-EEE-PPPHHHHHHHHHHT-

Foldseek 3Di:
DDDPPPPDPPPPPVQVLLVVLVPDDPVRLQVLCVVQVNDDPPDDCDPVLSVQLSVQLNVLSSPQPDDADNSLSSLLSSVVSCVVVVNDFQVSLLVTDLVSVQSNCCSVPVDGDDPLVNVVSNPDPDRNVVLNVLLVVLQVVFDDFDQDADPVRDGPDTTADSSNSSVVVRVVD

Radius of gyration: 20.85 Å; chains: 1; bounding box: 51×68×48 Å

pLDDT: mean 74.44, std 14.01, range [35.25, 90.62]